Protein AF-A0A954VB69-F1 (afdb_monomer)

Secondary structure (DSSP, 8-state):
-HHHHHHHHHHHHHHHHHHHHHHHHHHHHHHHHHHHHTSPPPPPTT----HHHHHHHHHHHHHHHHHHHHHHHHHHHHHHHHHHHHHHHHTTTT-SSHHHHHHHHHHHHHHHHHHHHHHHHHHHHHHHHHHHHHHHHHHHHH-

Structure (mmCIF, N/CA/C/O backbone):
data_AF-A0A954VB69-F1
#
_entry.id   AF-A0A954VB69-F1
#
loop_
_atom_site.group_PDB
_atom_site.id
_atom_site.type_symbol
_atom_site.label_atom_id
_atom_site.label_alt_id
_atom_site.label_comp_id
_atom_site.label_asym_id
_atom_site.label_entity_id
_atom_site.label_seq_id
_atom_site.pdbx_PDB_ins_code
_atom_site.Cartn_x
_atom_site.Cartn_y
_atom_site.Cartn_z
_atom_site.occupancy
_atom_site.B_iso_or_equiv
_atom_site.auth_seq_id
_atom_site.auth_comp_id
_atom_site.auth_asym_id
_atom_site.auth_atom_id
_atom_site.pdbx_PDB_model_num
ATOM 1 N N . MET A 1 1 ? -11.428 6.301 40.018 1.00 46.19 1 MET A N 1
ATOM 2 C CA . MET A 1 1 ? -9.983 6.164 39.720 1.00 46.19 1 MET A CA 1
ATOM 3 C C . MET A 1 1 ? -9.698 5.218 38.550 1.00 46.19 1 MET A C 1
ATOM 5 O O . MET A 1 1 ? -8.780 5.495 37.800 1.00 46.19 1 MET A O 1
ATOM 9 N N . THR A 1 2 ? -10.471 4.148 38.333 1.00 52.94 2 THR A N 1
ATOM 10 C CA . THR A 1 2 ? -10.284 3.193 37.216 1.00 52.94 2 THR A CA 1
ATOM 11 C C . THR A 1 2 ? -10.744 3.705 35.842 1.00 52.94 2 THR A C 1
ATOM 13 O O . THR A 1 2 ? -10.168 3.331 34.822 1.00 52.94 2 THR A O 1
ATOM 16 N N . THR A 1 3 ? -11.740 4.592 35.799 1.00 54.34 3 THR A N 1
ATOM 17 C CA . THR A 1 3 ? -12.270 5.207 34.569 1.00 54.34 3 THR A CA 1
ATOM 18 C C . THR A 1 3 ? -11.286 6.169 33.892 1.00 54.34 3 THR A C 1
ATOM 20 O O . THR A 1 3 ? -11.148 6.120 32.673 1.00 54.34 3 THR A O 1
ATOM 23 N N . ASP A 1 4 ? -10.528 6.963 34.659 1.00 58.44 4 ASP A N 1
ATOM 24 C CA . ASP A 1 4 ? -9.509 7.886 34.119 1.00 58.44 4 ASP A CA 1
ATOM 25 C C . ASP A 1 4 ? -8.378 7.153 33.389 1.00 58.44 4 ASP A C 1
ATOM 27 O O . ASP A 1 4 ? -7.933 7.558 32.315 1.00 58.44 4 ASP A O 1
ATOM 31 N N . THR A 1 5 ? -7.911 6.038 33.953 1.00 61.47 5 THR A N 1
ATOM 32 C CA . THR A 1 5 ? -6.837 5.241 33.352 1.00 61.47 5 THR A CA 1
ATOM 33 C C . THR A 1 5 ? -7.306 4.531 32.082 1.00 61.47 5 THR A C 1
ATOM 35 O O . THR A 1 5 ? -6.536 4.391 31.138 1.00 61.47 5 THR A O 1
ATOM 38 N N . ALA A 1 6 ? -8.566 4.085 32.034 1.00 60.34 6 ALA A N 1
ATOM 39 C CA . ALA A 1 6 ? -9.143 3.479 30.835 1.00 60.34 6 ALA A CA 1
ATOM 40 C C . ALA A 1 6 ? -9.311 4.500 29.698 1.00 60.34 6 ALA A C 1
ATOM 42 O O . ALA A 1 6 ? -8.964 4.190 28.561 1.00 60.34 6 ALA A O 1
ATOM 43 N N . SER A 1 7 ? -9.757 5.721 30.016 1.00 66.94 7 SER A N 1
ATOM 44 C CA . SER A 1 7 ? -9.872 6.816 29.045 1.00 66.94 7 SER A CA 1
ATOM 45 C C . SER A 1 7 ? -8.516 7.179 28.434 1.00 66.94 7 SER A C 1
ATOM 47 O O . SER A 1 7 ? -8.400 7.263 27.215 1.00 66.94 7 SER A O 1
ATOM 49 N N . LYS A 1 8 ? -7.466 7.298 29.261 1.00 73.00 8 LYS A N 1
ATOM 50 C CA . LYS A 1 8 ? -6.109 7.606 28.781 1.00 73.00 8 LYS A CA 1
ATOM 51 C C . LYS A 1 8 ? -5.555 6.571 27.808 1.00 73.00 8 LYS A C 1
ATOM 53 O O . LYS A 1 8 ? -4.993 6.946 26.791 1.00 73.00 8 LYS A O 1
ATOM 58 N N . VAL A 1 9 ? -5.728 5.280 28.090 1.00 69.00 9 VAL A N 1
ATOM 59 C CA . VAL A 1 9 ? -5.215 4.208 27.215 1.00 69.00 9 VAL A CA 1
ATOM 60 C C . VAL A 1 9 ? -5.915 4.215 25.854 1.00 69.00 9 VAL A C 1
ATOM 62 O O . VAL A 1 9 ? -5.272 4.018 24.826 1.00 69.00 9 VAL A O 1
ATOM 65 N N . VAL A 1 10 ? -7.227 4.466 25.838 1.00 67.62 10 VAL A N 1
ATOM 66 C CA . VAL A 1 10 ? -8.005 4.597 24.598 1.00 67.62 10 VAL A CA 1
ATOM 67 C C . VAL A 1 10 ? -7.518 5.792 23.783 1.00 67.62 10 VAL A C 1
ATOM 69 O O . VAL A 1 10 ? -7.280 5.679 22.581 1.00 67.62 10 VAL A O 1
ATOM 72 N N . GLU A 1 11 ? -7.328 6.925 24.447 1.00 73.94 11 GLU A N 1
ATOM 73 C CA . GLU A 1 11 ? -6.886 8.168 23.826 1.00 73.94 11 GLU A CA 1
ATOM 74 C C . GLU A 1 11 ? -5.455 8.066 23.278 1.00 73.94 11 GLU A C 1
ATOM 76 O O . GLU A 1 11 ? -5.204 8.444 22.134 1.00 73.94 11 GLU A O 1
ATOM 81 N N . GLU A 1 12 ? -4.533 7.458 24.028 1.00 75.00 12 GLU A N 1
ATOM 82 C CA . GLU A 1 12 ? -3.172 7.155 23.571 1.00 75.00 12 GLU A CA 1
ATOM 83 C C . GLU A 1 12 ? -3.171 6.222 22.351 1.00 75.00 12 GLU A C 1
ATOM 85 O O . GLU A 1 12 ? -2.426 6.449 21.394 1.00 75.00 12 GLU A O 1
ATOM 90 N N . ALA A 1 13 ? -4.027 5.197 22.338 1.00 69.56 13 ALA A N 1
ATOM 91 C CA . ALA A 1 13 ? -4.145 4.290 21.201 1.00 69.56 13 ALA A CA 1
ATOM 92 C C . ALA A 1 13 ? -4.651 5.014 19.941 1.00 69.56 13 ALA A C 1
ATOM 94 O O . ALA A 1 13 ? -4.067 4.852 18.868 1.00 69.56 13 ALA A O 1
ATOM 95 N N . PHE A 1 14 ? -5.671 5.870 20.069 1.00 75.06 14 PHE A N 1
ATOM 96 C CA . PHE A 1 14 ? -6.152 6.708 18.965 1.00 75.06 14 PHE A CA 1
ATOM 97 C C . PHE A 1 14 ? -5.083 7.677 18.460 1.00 75.06 14 PHE A C 1
ATOM 99 O O . PHE A 1 14 ? -4.893 7.811 17.251 1.00 75.06 14 PHE A O 1
ATOM 106 N N . GLN A 1 15 ? -4.347 8.325 19.364 1.00 80.38 15 GLN A N 1
ATOM 107 C CA . GLN A 1 15 ? -3.251 9.216 18.985 1.00 80.38 15 GLN A CA 1
ATOM 108 C C . GLN A 1 15 ? -2.152 8.474 18.218 1.00 80.38 15 GLN A C 1
ATOM 110 O O . GLN A 1 15 ? -1.625 9.002 17.240 1.00 80.38 15 GLN A O 1
ATOM 115 N N . ASN A 1 16 ? -1.817 7.251 18.629 1.00 76.38 16 ASN A N 1
ATOM 116 C CA . ASN A 1 16 ? -0.824 6.432 17.937 1.00 76.38 16 ASN A CA 1
ATOM 117 C C . ASN A 1 16 ? -1.307 5.989 16.552 1.00 76.38 16 ASN A C 1
ATOM 119 O O . ASN A 1 16 ? -0.528 6.044 15.602 1.00 76.38 16 ASN A O 1
ATOM 123 N N . ILE A 1 17 ? -2.585 5.625 16.412 1.00 75.38 17 ILE A N 1
ATOM 124 C CA . ILE A 1 17 ? -3.194 5.310 15.111 1.00 75.38 17 ILE A CA 1
ATOM 125 C C . ILE A 1 17 ? -3.161 6.533 14.192 1.00 75.38 17 ILE A C 1
ATOM 127 O O . ILE A 1 17 ? -2.734 6.413 13.047 1.00 75.38 17 ILE A O 1
ATOM 131 N N . ASN A 1 18 ? -3.533 7.716 14.690 1.00 78.00 18 ASN A N 1
ATOM 132 C CA . ASN A 1 18 ? -3.477 8.951 13.904 1.00 78.00 18 ASN A CA 1
ATOM 133 C C . ASN A 1 18 ? -2.053 9.265 13.441 1.00 78.00 18 ASN A C 1
ATOM 135 O O . ASN A 1 18 ? -1.834 9.522 12.261 1.00 78.00 18 ASN A O 1
ATOM 139 N N . LYS A 1 19 ? -1.065 9.174 14.338 1.00 82.81 19 LYS A N 1
ATOM 140 C CA . LYS A 1 19 ? 0.346 9.380 13.978 1.00 82.81 19 LYS A CA 1
ATOM 141 C C . LYS A 1 19 ? 0.827 8.374 12.933 1.00 82.81 19 LYS A C 1
ATOM 143 O O . LYS A 1 19 ? 1.532 8.761 12.004 1.00 82.81 19 LYS A O 1
ATOM 148 N N . ALA A 1 20 ? 0.455 7.101 13.070 1.00 76.88 20 ALA A N 1
ATOM 149 C CA . ALA A 1 20 ? 0.804 6.062 12.105 1.00 76.88 20 ALA A CA 1
ATOM 150 C C . ALA A 1 20 ? 0.162 6.328 10.734 1.00 76.88 20 ALA A C 1
ATOM 152 O O . ALA A 1 20 ? 0.844 6.238 9.714 1.00 76.88 20 ALA A O 1
ATOM 153 N N . ALA A 1 21 ? -1.109 6.735 10.709 1.00 75.94 21 ALA A N 1
ATOM 154 C CA . ALA A 1 21 ? -1.815 7.101 9.486 1.00 75.94 21 ALA A CA 1
ATOM 155 C C . ALA A 1 21 ? -1.188 8.330 8.803 1.00 75.94 21 ALA A C 1
ATOM 157 O O .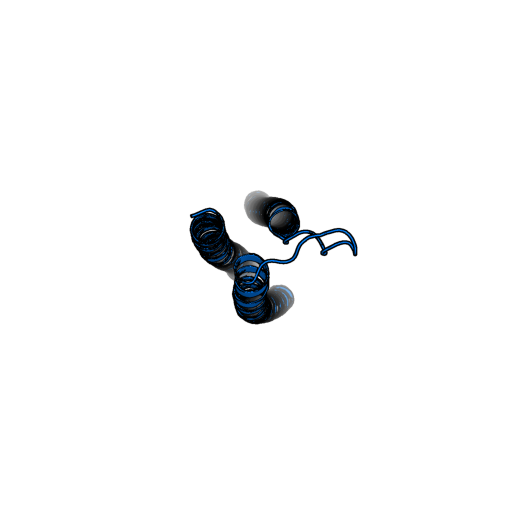 ALA A 1 21 ? -0.942 8.307 7.599 1.00 75.94 21 ALA A O 1
ATOM 158 N N . GLU A 1 22 ? -0.862 9.379 9.563 1.00 80.88 22 GLU A N 1
ATOM 159 C CA . GLU A 1 22 ? -0.182 10.571 9.041 1.00 80.88 22 GLU A CA 1
ATOM 160 C C . GLU A 1 22 ? 1.208 10.249 8.480 1.00 80.88 22 GLU A C 1
ATOM 162 O O . GLU A 1 22 ? 1.590 10.762 7.425 1.00 80.88 22 GLU A O 1
ATOM 167 N N . ALA A 1 23 ? 1.974 9.403 9.174 1.00 83.25 23 ALA A N 1
ATOM 168 C CA . ALA A 1 23 ? 3.287 8.963 8.716 1.00 83.25 23 ALA A CA 1
ATOM 169 C C . ALA A 1 23 ? 3.181 8.132 7.428 1.00 83.25 23 ALA A C 1
ATOM 171 O O . ALA A 1 23 ? 3.918 8.392 6.474 1.00 83.25 23 ALA A O 1
ATOM 172 N N . GLY A 1 24 ? 2.229 7.196 7.372 1.00 77.56 24 GLY A N 1
ATOM 173 C CA . GLY A 1 24 ? 1.937 6.402 6.179 1.00 77.56 24 GLY A CA 1
ATOM 174 C C . GLY A 1 24 ? 1.542 7.276 4.988 1.00 77.56 24 GLY A C 1
ATOM 175 O O . GLY A 1 24 ? 2.089 7.112 3.899 1.00 77.56 24 GLY A O 1
ATOM 176 N N . LEU A 1 25 ? 0.680 8.277 5.202 1.00 78.88 25 LEU A N 1
ATOM 177 C CA . LEU A 1 25 ? 0.269 9.214 4.154 1.00 78.88 25 LEU A CA 1
ATOM 178 C C . LEU A 1 25 ? 1.450 10.033 3.618 1.00 78.88 25 LEU A C 1
ATOM 180 O O . LEU A 1 25 ? 1.618 10.149 2.405 1.00 78.88 25 LEU A O 1
ATOM 184 N N . LYS A 1 26 ? 2.293 10.579 4.504 1.00 84.12 26 LYS A N 1
ATOM 185 C CA . LYS A 1 26 ? 3.501 11.319 4.096 1.00 84.12 26 LYS A CA 1
ATOM 186 C C . LYS A 1 26 ? 4.453 10.443 3.289 1.00 84.12 26 LYS A C 1
ATOM 188 O O . LYS A 1 26 ? 4.991 10.894 2.280 1.00 84.12 26 LYS A O 1
ATOM 193 N N . MET A 1 27 ? 4.638 9.192 3.708 1.00 82.44 27 MET A N 1
ATOM 194 C CA . MET A 1 27 ? 5.452 8.231 2.969 1.00 82.44 27 MET A CA 1
ATOM 195 C C . MET A 1 27 ? 4.871 7.975 1.574 1.00 82.44 27 MET A C 1
ATOM 197 O O . MET A 1 27 ? 5.604 8.055 0.593 1.00 82.44 27 MET A O 1
ATOM 201 N N . GLN A 1 28 ? 3.563 7.725 1.465 1.00 78.06 28 GLN A N 1
ATOM 202 C CA . GLN A 1 28 ? 2.889 7.534 0.177 1.00 78.06 28 GLN A CA 1
ATOM 203 C C . GLN A 1 28 ? 3.035 8.747 -0.746 1.00 78.06 28 GLN A C 1
ATOM 205 O O . GLN A 1 28 ? 3.317 8.583 -1.932 1.00 78.06 28 GLN A O 1
ATOM 210 N N . GLN A 1 29 ? 2.903 9.961 -0.207 1.00 82.19 29 GLN A N 1
ATOM 211 C CA . GLN A 1 29 ? 3.098 11.197 -0.966 1.00 82.19 29 GLN A CA 1
ATOM 212 C C . GLN A 1 29 ? 4.528 11.327 -1.503 1.00 82.19 29 GLN A C 1
ATOM 214 O O . GLN A 1 29 ? 4.704 11.648 -2.679 1.00 82.19 29 GLN A O 1
ATOM 219 N N . GLU A 1 30 ? 5.547 11.055 -0.683 1.00 85.75 30 GLU A N 1
ATOM 220 C CA . GLU A 1 30 ? 6.940 11.135 -1.138 1.00 85.75 30 GLU A CA 1
ATOM 221 C C . GLU A 1 30 ? 7.270 10.026 -2.141 1.00 85.75 30 GLU A C 1
ATOM 223 O O . GLU A 1 30 ? 7.888 10.305 -3.167 1.00 85.75 30 GLU A O 1
ATOM 228 N N . MET A 1 31 ? 6.803 8.793 -1.913 1.00 81.25 31 MET A N 1
ATOM 229 C CA . MET A 1 31 ? 6.969 7.699 -2.876 1.00 81.25 31 MET A CA 1
ATOM 230 C C . MET A 1 31 ? 6.333 8.043 -4.223 1.00 81.25 31 MET A C 1
ATOM 232 O O . MET A 1 31 ? 6.968 7.852 -5.256 1.00 81.25 31 MET A O 1
ATOM 236 N N . LEU A 1 32 ? 5.120 8.606 -4.231 1.00 78.69 32 LEU A N 1
ATOM 237 C CA . LEU A 1 32 ? 4.464 9.052 -5.460 1.00 78.69 32 LEU A CA 1
ATOM 238 C C . LEU A 1 32 ? 5.262 10.164 -6.149 1.00 78.69 32 LEU A C 1
ATOM 240 O O . LEU A 1 32 ? 5.451 10.129 -7.364 1.00 78.69 32 LEU A O 1
ATOM 244 N N . ARG A 1 33 ? 5.775 11.134 -5.386 1.00 82.56 33 ARG A N 1
ATOM 245 C CA . ARG A 1 33 ? 6.602 12.218 -5.928 1.00 82.56 33 ARG A CA 1
ATOM 246 C C . ARG A 1 33 ? 7.845 11.669 -6.626 1.00 82.56 33 ARG A C 1
ATOM 248 O O . ARG A 1 33 ? 8.116 12.036 -7.769 1.00 82.56 33 ARG A O 1
ATOM 255 N N . GLN A 1 34 ? 8.557 10.751 -5.978 1.00 82.00 34 GLN A N 1
ATOM 256 C CA . GLN A 1 34 ? 9.725 10.088 -6.560 1.00 82.00 34 GLN A CA 1
ATOM 257 C C . GLN A 1 34 ? 9.349 9.194 -7.746 1.00 82.00 34 GLN A C 1
ATOM 259 O O . GLN A 1 34 ? 10.047 9.153 -8.752 1.00 82.00 34 GLN A O 1
ATOM 264 N N . TRP A 1 35 ? 8.208 8.512 -7.684 1.00 76.31 35 TRP A N 1
ATOM 265 C CA . TRP A 1 35 ? 7.707 7.734 -8.811 1.00 76.31 35 TRP A CA 1
ATOM 266 C C . TRP A 1 35 ? 7.502 8.599 -10.054 1.00 76.31 35 TRP A C 1
ATOM 268 O O . TRP A 1 35 ? 7.937 8.245 -11.149 1.00 76.31 35 TRP A O 1
ATOM 278 N N . THR A 1 36 ? 6.864 9.760 -9.885 1.00 74.19 36 THR A N 1
ATOM 279 C CA . THR A 1 36 ? 6.605 10.677 -11.000 1.00 74.19 36 THR A CA 1
ATOM 280 C C . THR A 1 36 ? 7.883 11.264 -11.596 1.00 74.19 36 THR A C 1
ATOM 282 O O . THR A 1 36 ? 7.918 11.497 -12.802 1.00 74.19 36 THR A O 1
ATOM 285 N N . SER A 1 37 ? 8.948 11.450 -10.806 1.00 78.56 37 SER A N 1
ATOM 286 C CA . SER A 1 37 ? 10.240 11.925 -11.322 1.00 78.56 37 SER A CA 1
ATOM 287 C C . SER A 1 37 ? 11.012 10.851 -12.096 1.00 78.56 37 SER A C 1
ATOM 289 O O . SER A 1 37 ? 11.804 11.192 -12.971 1.00 78.56 37 SER A O 1
ATOM 291 N N . MET A 1 38 ? 10.762 9.566 -11.819 1.00 76.25 38 MET A N 1
ATOM 292 C CA . MET A 1 38 ? 11.366 8.433 -12.534 1.00 76.25 38 MET A CA 1
ATOM 293 C C . MET A 1 38 ? 10.697 8.135 -13.883 1.00 76.25 38 MET A C 1
ATOM 295 O O . MET A 1 38 ? 11.204 7.317 -14.656 1.00 76.25 38 MET A O 1
ATOM 299 N N . TRP A 1 39 ? 9.566 8.777 -14.193 1.00 73.94 39 TRP A N 1
ATOM 300 C CA . TRP A 1 39 ? 8.902 8.577 -15.475 1.00 73.94 39 TRP A CA 1
ATOM 301 C C . TRP A 1 39 ? 9.765 9.132 -16.619 1.00 73.94 39 TRP A C 1
ATOM 303 O O . TRP A 1 39 ? 10.116 10.314 -16.586 1.00 73.94 39 TRP A O 1
ATOM 313 N N . PRO A 1 40 ? 10.109 8.333 -17.648 1.00 67.06 40 PRO A N 1
ATOM 314 C CA . PRO A 1 40 ? 10.794 8.866 -18.814 1.00 67.06 40 PRO A CA 1
ATOM 315 C C . PRO A 1 40 ? 9.927 9.955 -19.436 1.00 67.06 40 PRO A C 1
ATOM 317 O O . PRO A 1 40 ? 8.737 9.744 -19.683 1.00 67.06 40 PRO A O 1
ATOM 320 N N . ALA A 1 41 ? 10.525 11.125 -19.661 1.00 63.22 41 ALA A N 1
ATOM 321 C CA . ALA A 1 41 ? 9.846 12.242 -20.297 1.00 63.22 41 ALA A CA 1
ATOM 322 C C . ALA A 1 41 ? 9.154 11.777 -21.589 1.00 63.22 41 ALA A C 1
ATOM 324 O O . ALA A 1 41 ? 9.703 10.971 -22.344 1.00 63.22 41 ALA A O 1
ATOM 325 N N . ILE A 1 42 ? 7.941 12.281 -21.831 1.00 57.97 42 ILE A N 1
ATOM 326 C CA . ILE A 1 42 ? 7.201 11.993 -23.062 1.00 57.97 42 ILE A CA 1
ATOM 327 C C . ILE A 1 42 ? 8.070 12.479 -24.231 1.00 57.97 42 ILE A C 1
ATOM 329 O O . ILE A 1 42 ? 8.399 13.670 -24.257 1.00 57.97 42 ILE A O 1
ATOM 333 N N . PRO A 1 43 ? 8.459 11.603 -25.177 1.00 56.31 43 PRO A N 1
ATOM 334 C CA . PRO A 1 43 ? 9.272 12.015 -26.310 1.00 56.31 43 PRO A CA 1
ATOM 335 C C . PRO A 1 43 ? 8.551 13.133 -27.061 1.00 56.31 43 PRO A C 1
ATOM 337 O O . PRO A 1 43 ? 7.416 12.960 -27.510 1.00 56.31 43 PRO A O 1
ATOM 340 N N . THR A 1 44 ? 9.188 14.295 -27.186 1.00 55.66 44 THR A N 1
ATOM 341 C CA . THR A 1 44 ? 8.689 15.348 -28.072 1.00 55.66 44 THR A CA 1
ATOM 342 C C . THR A 1 44 ? 9.026 14.982 -29.519 1.00 55.66 44 THR A C 1
ATOM 344 O O . THR A 1 44 ? 9.979 14.230 -29.747 1.00 55.66 44 THR A O 1
ATOM 347 N N . PRO A 1 45 ? 8.320 15.534 -30.522 1.00 53.75 45 PRO A N 1
ATOM 348 C CA . PRO A 1 45 ? 8.596 15.262 -31.937 1.00 53.75 45 PRO A CA 1
ATOM 349 C C . PRO A 1 45 ? 10.044 15.542 -32.380 1.00 53.75 45 PRO A C 1
ATOM 351 O O . PRO A 1 45 ? 10.461 15.070 -33.431 1.00 53.75 45 PRO A O 1
ATOM 354 N N . GLN A 1 46 ? 10.814 16.304 -31.593 1.00 55.09 46 GLN A N 1
ATOM 355 C CA . GLN A 1 46 ? 12.225 16.618 -31.844 1.00 55.09 46 GLN A CA 1
ATOM 356 C C . GLN A 1 46 ? 13.210 15.627 -31.197 1.00 55.09 46 GLN A C 1
ATOM 358 O O . GLN A 1 46 ? 14.421 15.776 -31.354 1.00 55.09 46 GLN A O 1
ATOM 363 N N . THR A 1 47 ? 12.728 14.633 -30.447 1.00 63.88 47 THR A N 1
ATOM 364 C CA . THR A 1 47 ? 13.589 13.688 -29.725 1.00 63.88 47 THR A CA 1
ATOM 365 C C . THR A 1 47 ? 14.099 12.622 -30.691 1.00 63.88 47 THR A C 1
ATOM 367 O O . THR A 1 47 ? 13.310 11.870 -31.260 1.00 63.88 47 THR A O 1
ATOM 370 N N . VAL A 1 48 ? 15.419 12.519 -30.867 1.00 60.31 48 VAL A N 1
ATOM 371 C CA . VAL A 1 48 ? 16.030 11.398 -31.597 1.00 60.31 48 VAL A CA 1
ATOM 372 C C . VAL A 1 48 ? 15.870 10.140 -30.742 1.00 60.31 48 VAL A C 1
ATOM 374 O O . VAL A 1 48 ? 16.641 9.897 -29.816 1.00 60.31 48 VAL A O 1
ATOM 377 N N . VAL A 1 49 ? 14.826 9.358 -31.020 1.00 64.50 49 VAL A N 1
ATOM 378 C CA . VAL A 1 49 ? 14.575 8.082 -30.342 1.00 64.50 49 VAL A CA 1
ATOM 379 C C . VAL A 1 49 ? 15.511 7.035 -30.933 1.00 64.50 49 VAL A C 1
ATOM 381 O O . VAL A 1 49 ? 15.310 6.559 -32.048 1.00 64.50 49 VAL A O 1
ATOM 384 N N . THR A 1 50 ? 16.555 6.689 -30.187 1.00 71.38 50 THR A N 1
ATOM 385 C CA . THR A 1 50 ? 17.429 5.562 -30.519 1.00 71.38 50 THR A CA 1
ATOM 386 C C . THR A 1 50 ? 16.777 4.239 -30.107 1.00 71.38 50 THR A C 1
ATOM 388 O O . THR A 1 50 ? 15.898 4.205 -29.241 1.00 71.38 50 THR A O 1
ATOM 391 N N . ASP A 1 51 ? 17.233 3.127 -30.687 1.00 76.00 51 ASP A N 1
ATOM 392 C CA . ASP A 1 51 ? 16.752 1.781 -30.335 1.00 76.00 51 ASP A CA 1
ATOM 393 C C . ASP A 1 51 ? 16.891 1.493 -28.834 1.00 76.00 51 ASP A C 1
ATOM 395 O O . ASP A 1 51 ? 15.953 0.993 -28.216 1.00 76.00 51 ASP A O 1
ATOM 399 N N . LYS A 1 52 ? 17.996 1.940 -28.218 1.00 72.75 52 LYS A N 1
ATOM 400 C CA . LYS A 1 52 ? 18.237 1.833 -26.770 1.00 72.75 52 LYS A CA 1
ATOM 401 C C . LYS A 1 52 ? 17.191 2.580 -25.930 1.00 72.75 52 LYS A C 1
ATOM 403 O O . LYS A 1 52 ? 16.735 2.052 -24.920 1.00 72.75 52 LYS A O 1
ATOM 408 N N . VAL A 1 53 ? 16.778 3.785 -26.342 1.00 74.56 53 VAL A N 1
ATOM 409 C CA . VAL A 1 53 ? 15.752 4.579 -25.630 1.00 74.56 53 VAL A CA 1
ATOM 410 C C . VAL A 1 53 ? 14.378 3.918 -25.735 1.00 74.56 53 VAL A C 1
ATOM 412 O O . VAL A 1 53 ? 13.631 3.867 -24.756 1.00 74.56 53 VAL A O 1
ATOM 415 N N . ARG A 1 54 ? 14.050 3.364 -26.904 1.00 76.69 54 ARG A N 1
ATOM 416 C CA . ARG A 1 54 ? 12.804 2.621 -27.124 1.00 76.69 54 ARG A CA 1
ATOM 417 C C . ARG A 1 54 ? 12.749 1.334 -26.296 1.00 76.69 54 ARG A C 1
ATOM 419 O O . ARG A 1 54 ? 11.714 1.048 -25.690 1.00 76.69 54 ARG A O 1
ATOM 426 N N . ASP A 1 55 ? 13.848 0.588 -26.233 1.00 81.94 55 ASP A N 1
ATOM 427 C CA . ASP A 1 55 ? 13.939 -0.627 -25.420 1.00 81.94 55 ASP A CA 1
ATOM 428 C C . ASP A 1 55 ? 13.870 -0.313 -23.923 1.00 81.94 55 ASP A C 1
ATOM 430 O O . ASP A 1 55 ? 13.132 -0.984 -23.198 1.00 81.94 55 ASP A O 1
ATOM 434 N N . PHE A 1 56 ? 14.545 0.751 -23.473 1.00 82.56 56 PHE A N 1
ATOM 435 C CA . PHE A 1 56 ? 14.413 1.279 -22.114 1.00 82.56 56 PHE A CA 1
ATOM 436 C C . PHE A 1 56 ? 12.951 1.596 -21.785 1.00 82.56 56 PHE A C 1
ATOM 438 O O . PHE A 1 56 ? 12.415 1.091 -20.799 1.00 82.56 56 PHE A O 1
ATOM 445 N N . GLN A 1 57 ? 12.278 2.383 -22.632 1.00 80.81 57 GLN A N 1
ATOM 446 C CA . GLN A 1 57 ? 10.892 2.795 -22.405 1.00 80.81 57 GLN A CA 1
ATOM 447 C C . GLN A 1 57 ? 9.957 1.584 -22.309 1.00 80.81 57 GLN A C 1
ATOM 449 O O . GLN A 1 57 ? 9.096 1.537 -21.429 1.00 80.81 57 GLN A O 1
ATOM 454 N N . LYS A 1 58 ? 10.138 0.584 -23.181 1.00 83.75 58 LYS A N 1
ATOM 455 C CA . LYS A 1 58 ? 9.339 -0.647 -23.177 1.00 83.75 58 LYS A CA 1
ATOM 456 C C . LYS A 1 58 ? 9.572 -1.475 -21.911 1.00 83.75 58 LYS A C 1
ATOM 458 O O . LYS A 1 58 ? 8.609 -1.910 -21.283 1.00 83.75 58 LYS A O 1
ATOM 463 N N . GLN A 1 59 ? 10.830 -1.682 -21.521 1.00 84.12 59 GLN A N 1
ATOM 464 C CA . GLN A 1 59 ? 11.170 -2.444 -20.316 1.00 84.12 59 GLN A CA 1
ATOM 465 C C . GLN A 1 59 ? 10.684 -1.742 -19.047 1.00 84.12 59 GLN A C 1
ATOM 467 O O . GLN A 1 59 ? 10.106 -2.386 -18.171 1.00 84.12 59 GLN A O 1
ATOM 472 N N . TRP A 1 60 ? 10.846 -0.422 -18.981 1.00 84.31 60 TRP A N 1
ATOM 473 C CA . TRP A 1 60 ? 10.359 0.383 -17.871 1.00 84.31 60 TRP A CA 1
ATOM 474 C C . TRP A 1 60 ? 8.832 0.369 -17.775 1.00 84.31 60 TRP A C 1
ATOM 476 O O . TRP A 1 60 ? 8.289 0.116 -16.704 1.00 84.31 60 TRP A O 1
ATOM 486 N N . SER A 1 61 ? 8.125 0.548 -18.896 1.00 82.38 61 SER A N 1
ATOM 487 C CA . SER A 1 61 ? 6.657 0.499 -18.936 1.00 82.38 61 SER A CA 1
ATOM 488 C C . SER A 1 61 ? 6.101 -0.857 -18.484 1.00 82.38 61 SER A C 1
ATOM 490 O O . SER A 1 61 ? 5.100 -0.900 -17.762 1.00 82.38 61 SER A O 1
ATOM 492 N N . ASN A 1 62 ? 6.766 -1.959 -18.845 1.00 85.44 62 ASN A N 1
ATOM 493 C CA . ASN A 1 62 ? 6.401 -3.294 -18.370 1.00 85.44 62 ASN A CA 1
ATOM 494 C C . ASN A 1 62 ? 6.623 -3.438 -16.858 1.00 85.44 62 ASN A C 1
ATOM 496 O O . ASN A 1 62 ? 5.714 -3.876 -16.156 1.00 85.44 62 ASN A O 1
ATOM 500 N N . ALA A 1 63 ? 7.786 -3.017 -16.348 1.00 82.44 63 ALA A N 1
ATOM 501 C CA . ALA A 1 63 ? 8.093 -3.071 -14.917 1.00 82.44 63 ALA A CA 1
ATOM 502 C C . ALA A 1 63 ? 7.081 -2.256 -14.094 1.00 82.44 63 ALA A C 1
ATOM 504 O O . ALA A 1 63 ? 6.472 -2.774 -13.160 1.00 82.44 63 ALA A O 1
ATOM 505 N N . VAL A 1 64 ? 6.824 -1.013 -14.507 1.00 79.94 64 VAL A N 1
ATOM 506 C CA . VAL A 1 64 ? 5.781 -0.141 -13.949 1.00 79.94 64 VAL A CA 1
ATOM 507 C C . VAL A 1 64 ? 4.423 -0.836 -13.939 1.00 79.94 64 VAL A C 1
ATOM 509 O O . VAL A 1 64 ? 3.724 -0.778 -12.929 1.00 79.94 64 VAL A O 1
ATOM 512 N N . SER A 1 65 ? 4.027 -1.474 -15.044 1.00 82.69 65 SER A N 1
ATOM 513 C CA . SER A 1 65 ? 2.722 -2.141 -15.150 1.00 82.69 65 SER A CA 1
ATOM 514 C C . SER A 1 65 ? 2.601 -3.311 -14.175 1.00 82.69 65 SER A C 1
ATOM 516 O O . SER A 1 65 ? 1.559 -3.485 -13.542 1.00 82.69 65 SER A O 1
ATOM 518 N N . ASP A 1 66 ? 3.663 -4.100 -14.018 1.00 83.25 66 ASP A N 1
ATOM 519 C CA . ASP A 1 66 ? 3.693 -5.221 -13.078 1.00 83.25 66 ASP A CA 1
ATOM 520 C C . ASP A 1 66 ? 3.661 -4.752 -11.625 1.00 83.25 66 ASP A C 1
ATOM 522 O O . ASP A 1 66 ? 2.897 -5.290 -10.822 1.00 83.25 66 ASP A O 1
ATOM 526 N N . ILE A 1 67 ? 4.428 -3.712 -11.294 1.00 77.62 67 ILE A N 1
ATOM 527 C CA . ILE A 1 67 ? 4.412 -3.107 -9.960 1.00 77.62 67 ILE A CA 1
ATOM 528 C C . ILE A 1 67 ? 3.056 -2.459 -9.670 1.00 77.62 67 ILE A C 1
ATOM 530 O O . ILE A 1 67 ? 2.511 -2.670 -8.596 1.00 77.62 67 ILE A O 1
ATOM 534 N N . SER A 1 68 ? 2.452 -1.750 -10.627 1.00 75.50 68 SER A N 1
ATOM 535 C CA . SER A 1 68 ? 1.130 -1.128 -10.444 1.00 75.50 68 SER A CA 1
ATOM 536 C C . SER A 1 68 ? 0.047 -2.168 -10.154 1.00 75.50 68 SER A C 1
ATOM 538 O O . SER A 1 68 ? -0.832 -1.937 -9.326 1.00 75.50 68 SER A O 1
ATOM 540 N N . ARG A 1 69 ? 0.119 -3.338 -10.806 1.00 83.12 69 ARG A N 1
ATOM 541 C CA . ARG A 1 69 ? -0.781 -4.463 -10.516 1.00 83.12 69 ARG A CA 1
ATOM 542 C C . ARG A 1 69 ? -0.591 -4.989 -9.094 1.00 83.12 69 ARG A C 1
ATOM 544 O O . ARG A 1 69 ? -1.579 -5.120 -8.380 1.00 83.12 69 ARG A O 1
ATOM 551 N N . LYS A 1 70 ? 0.655 -5.228 -8.671 1.00 79.75 70 LYS A N 1
ATOM 552 C CA . LYS A 1 70 ? 0.964 -5.671 -7.299 1.00 79.75 70 LYS A CA 1
ATOM 553 C C . LYS A 1 70 ? 0.508 -4.650 -6.256 1.00 79.75 70 LYS A C 1
ATOM 555 O O . LYS A 1 70 ? -0.168 -5.018 -5.301 1.00 79.75 70 LYS A O 1
ATOM 560 N N . HIS A 1 71 ? 0.782 -3.374 -6.505 1.00 73.31 71 HIS A N 1
ATOM 561 C CA . HIS A 1 71 ? 0.406 -2.280 -5.623 1.00 73.31 71 HIS A CA 1
ATOM 562 C C . HIS A 1 71 ? -1.112 -2.182 -5.444 1.00 73.31 71 HIS A C 1
ATOM 564 O O . HIS A 1 71 ? -1.597 -2.026 -4.326 1.00 73.31 71 HIS A O 1
ATOM 570 N N . ARG A 1 72 ? -1.883 -2.343 -6.529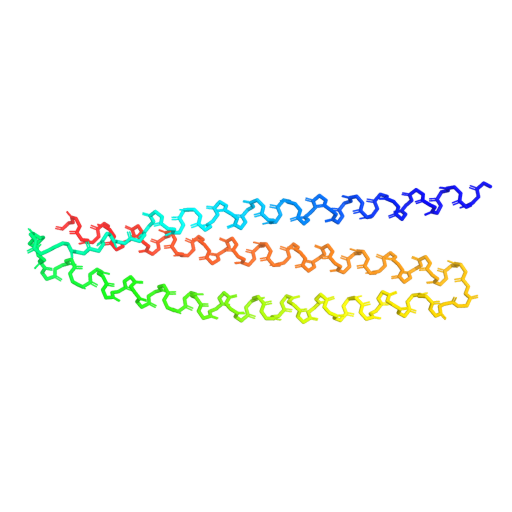 1.00 80.56 72 ARG A N 1
ATOM 571 C CA . ARG A 1 72 ? -3.348 -2.420 -6.456 1.00 80.56 72 ARG A CA 1
ATOM 572 C C . ARG A 1 72 ? -3.801 -3.585 -5.578 1.00 80.56 72 ARG A C 1
ATOM 574 O O . ARG A 1 72 ? -4.612 -3.377 -4.686 1.00 80.56 72 ARG A O 1
ATOM 581 N N . ASP A 1 73 ? -3.257 -4.782 -5.789 1.00 82.81 73 ASP A N 1
ATOM 582 C CA . ASP A 1 73 ? -3.630 -5.960 -4.996 1.00 82.81 73 ASP A CA 1
ATOM 583 C C . ASP A 1 73 ? -3.283 -5.771 -3.500 1.00 82.81 73 ASP A C 1
ATOM 585 O O . ASP A 1 73 ? -3.992 -6.253 -2.614 1.00 82.81 73 ASP A O 1
ATOM 589 N N . VAL A 1 74 ? -2.204 -5.040 -3.203 1.00 73.94 74 VAL A N 1
ATOM 590 C CA . VAL A 1 74 ? -1.799 -4.654 -1.843 1.00 73.94 74 VAL A CA 1
ATOM 591 C C . VAL A 1 74 ? -2.761 -3.627 -1.235 1.00 73.94 74 VAL A C 1
ATOM 593 O O . VAL A 1 74 ? -3.126 -3.771 -0.068 1.00 73.94 74 VAL A O 1
ATOM 596 N N . ILE A 1 75 ? -3.212 -2.628 -2.000 1.00 72.50 75 ILE A N 1
ATOM 597 C CA . ILE A 1 75 ? -4.233 -1.660 -1.563 1.00 72.50 75 ILE A CA 1
ATOM 598 C C . ILE A 1 75 ? -5.569 -2.360 -1.293 1.00 72.50 75 ILE A C 1
ATOM 600 O O . ILE A 1 75 ? -6.173 -2.118 -0.249 1.00 72.50 75 ILE A O 1
ATOM 604 N N . ASP A 1 76 ? -6.014 -3.251 -2.180 1.00 81.19 76 ASP A N 1
ATOM 605 C CA . ASP A 1 76 ? -7.286 -3.967 -2.021 1.00 81.19 76 ASP A CA 1
ATOM 606 C C . ASP A 1 76 ? -7.295 -4.796 -0.730 1.00 81.19 76 ASP A C 1
ATOM 608 O O . ASP A 1 76 ? -8.239 -4.724 0.061 1.00 81.19 76 ASP A O 1
ATOM 612 N N . ARG A 1 77 ? -6.201 -5.519 -0.452 1.00 78.56 77 ARG A N 1
ATOM 613 C CA . ARG A 1 77 ? -6.044 -6.269 0.805 1.00 78.56 77 ARG A CA 1
ATOM 614 C C . ARG A 1 77 ? -6.057 -5.363 2.032 1.00 78.56 77 ARG A C 1
ATOM 616 O O . ARG A 1 77 ? -6.652 -5.727 3.042 1.00 78.56 77 ARG A O 1
ATOM 623 N N . GLN A 1 78 ? -5.423 -4.193 1.957 1.00 70.62 78 GLN A N 1
ATOM 624 C CA . GLN A 1 78 ? -5.435 -3.229 3.059 1.00 70.62 78 GLN A CA 1
ATOM 625 C C . GLN A 1 78 ? -6.831 -2.683 3.330 1.00 70.62 78 GLN A C 1
ATOM 627 O O . GLN A 1 78 ? -7.239 -2.614 4.486 1.00 70.62 78 GLN A O 1
ATOM 632 N N . TYR A 1 79 ? -7.569 -2.313 2.282 1.00 69.94 79 TYR A N 1
ATOM 633 C CA . TYR A 1 79 ? -8.945 -1.849 2.425 1.00 69.94 79 TYR A CA 1
ATOM 634 C C . TYR A 1 79 ? -9.825 -2.931 3.040 1.00 69.94 79 TYR A C 1
ATOM 636 O O . TYR A 1 79 ? -10.591 -2.641 3.956 1.00 69.94 79 TYR A O 1
ATOM 644 N N . GLN A 1 80 ? -9.674 -4.181 2.601 1.00 80.44 80 GLN A N 1
ATOM 645 C CA . GLN A 1 80 ? -10.409 -5.297 3.183 1.00 80.44 80 GLN A CA 1
ATOM 646 C C . GLN A 1 80 ? -10.076 -5.486 4.672 1.00 80.44 80 GLN A C 1
ATOM 648 O O . GLN A 1 80 ? -10.986 -5.536 5.498 1.00 80.44 80 GLN A O 1
ATOM 653 N N . ALA A 1 81 ? -8.792 -5.505 5.039 1.00 73.25 81 ALA A N 1
ATOM 654 C CA . ALA A 1 81 ? -8.365 -5.628 6.434 1.00 73.25 81 ALA A CA 1
ATOM 655 C C . ALA A 1 81 ? -8.839 -4.448 7.306 1.00 73.25 81 ALA A C 1
ATOM 657 O O . ALA A 1 81 ? -9.203 -4.633 8.472 1.00 73.25 81 ALA A O 1
ATOM 658 N N . ALA A 1 82 ? -8.874 -3.236 6.746 1.00 67.81 82 ALA A N 1
ATOM 659 C CA . ALA A 1 82 ? -9.406 -2.055 7.415 1.00 67.81 82 ALA A CA 1
ATOM 660 C C . ALA A 1 82 ? -10.920 -2.166 7.648 1.00 67.81 82 ALA A C 1
ATOM 662 O O . ALA A 1 82 ? -11.378 -1.886 8.753 1.00 67.81 82 ALA A O 1
ATOM 663 N N . VAL A 1 83 ? -11.689 -2.617 6.651 1.00 72.00 83 VAL A N 1
ATOM 664 C CA . VAL A 1 83 ? -13.137 -2.856 6.781 1.00 72.00 83 VAL A CA 1
ATOM 665 C C . VAL A 1 83 ? -13.420 -3.931 7.829 1.00 72.00 83 VAL A C 1
ATOM 667 O O . VAL A 1 83 ? -14.218 -3.696 8.730 1.00 72.00 83 VAL A O 1
ATOM 670 N N . GLU A 1 84 ? -12.715 -5.064 7.790 1.00 77.31 84 GLU A N 1
ATOM 671 C CA . GLU A 1 84 ? -12.854 -6.129 8.795 1.00 77.31 84 GLU A CA 1
ATOM 672 C C . GLU A 1 84 ? -12.518 -5.632 10.210 1.00 77.31 84 GLU A C 1
ATOM 674 O O . GLU A 1 84 ? -13.170 -6.004 11.191 1.00 77.31 84 GLU A O 1
ATOM 679 N N . SER A 1 85 ? -11.518 -4.755 10.324 1.00 69.38 85 SER A N 1
ATOM 680 C CA . SER A 1 85 ? -11.161 -4.116 11.591 1.00 69.38 85 SER A CA 1
ATOM 681 C C . SER A 1 85 ? -12.246 -3.141 12.058 1.00 69.38 85 SER A C 1
ATOM 683 O O . SER A 1 85 ? -12.600 -3.156 13.234 1.00 69.38 85 SER A O 1
ATOM 685 N N . LEU A 1 86 ? -12.827 -2.336 11.164 1.00 65.12 86 LEU A N 1
ATOM 686 C CA . LEU A 1 86 ? -13.940 -1.434 11.482 1.00 65.12 86 LEU A CA 1
ATOM 687 C C . LEU A 1 86 ? -15.203 -2.201 11.897 1.00 65.12 86 LEU A C 1
ATOM 689 O O . LEU A 1 86 ? -15.836 -1.834 12.884 1.00 65.12 86 LEU A O 1
ATOM 693 N N . ASP A 1 87 ? -15.531 -3.306 11.233 1.00 71.56 87 ASP A N 1
ATOM 694 C CA . ASP A 1 87 ? -16.641 -4.177 11.634 1.00 71.56 87 ASP A CA 1
ATOM 695 C C . ASP A 1 87 ? -16.404 -4.785 13.024 1.00 71.56 87 ASP A C 1
ATOM 697 O O . ASP A 1 87 ? -17.302 -4.815 13.872 1.00 71.56 87 ASP A O 1
ATOM 701 N N . ALA A 1 88 ? -15.172 -5.222 13.306 1.00 68.88 88 ALA A N 1
ATOM 702 C CA . ALA A 1 88 ? -14.795 -5.680 14.639 1.00 68.88 88 ALA A CA 1
ATOM 703 C C . ALA A 1 88 ? -14.895 -4.554 15.685 1.00 68.88 88 ALA A C 1
ATOM 705 O O . ALA A 1 88 ? -15.310 -4.824 16.813 1.00 68.88 88 ALA A O 1
ATOM 706 N N . ALA A 1 89 ? -14.565 -3.311 15.309 1.00 64.19 89 ALA A N 1
ATOM 707 C CA . ALA A 1 89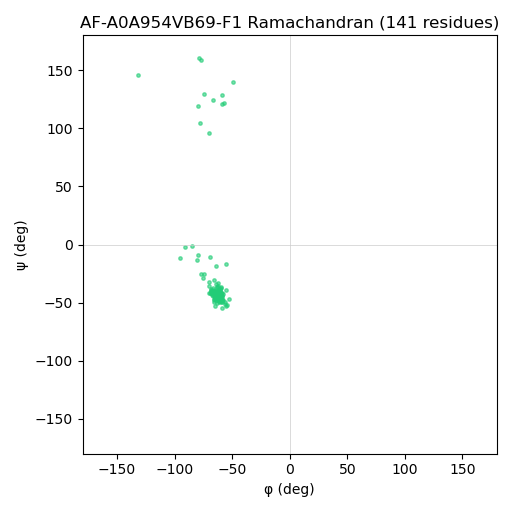 ? -14.696 -2.116 16.142 1.00 64.19 89 ALA A CA 1
ATOM 708 C C . ALA A 1 89 ? -16.156 -1.820 16.503 1.00 64.19 89 ALA A C 1
ATOM 710 O O . ALA A 1 89 ? -16.473 -1.583 17.667 1.00 64.19 89 ALA A O 1
ATOM 711 N N . LEU A 1 90 ? -17.059 -1.880 15.522 1.00 65.12 90 LEU A N 1
ATOM 712 C CA . LEU A 1 90 ? -18.491 -1.652 15.729 1.00 65.12 90 LEU A CA 1
ATOM 713 C C . LEU A 1 90 ? -19.096 -2.709 16.667 1.00 65.12 90 LEU A C 1
ATOM 715 O O . LEU A 1 90 ? -19.876 -2.371 17.555 1.00 65.12 90 LEU A O 1
ATOM 719 N N . ARG A 1 91 ? -18.629 -3.963 16.581 1.00 68.31 91 ARG A N 1
ATOM 720 C CA . ARG A 1 91 ? -18.972 -5.040 17.532 1.00 68.31 91 ARG A CA 1
ATOM 721 C C . ARG A 1 91 ? -18.377 -4.867 18.931 1.00 68.31 91 ARG A C 1
ATOM 723 O O . ARG A 1 91 ? -18.744 -5.600 19.850 1.00 68.31 91 ARG A O 1
ATOM 730 N N . VAL A 1 92 ? -17.447 -3.934 19.139 1.00 65.00 92 VAL A N 1
ATOM 731 C CA . VAL A 1 92 ? -17.021 -3.555 20.495 1.00 65.00 92 VAL A CA 1
ATOM 732 C C . VAL A 1 92 ? -18.144 -2.804 21.207 1.00 65.00 92 VAL A C 1
ATOM 734 O O . VAL A 1 92 ? -18.330 -3.009 22.401 1.00 65.00 92 VAL A O 1
ATOM 737 N N . GLY A 1 93 ? -18.968 -2.037 20.485 1.00 61.84 93 GLY A N 1
ATOM 738 C CA . GLY A 1 93 ? -20.157 -1.379 21.041 1.00 61.84 93 GLY A CA 1
ATOM 739 C C . GLY A 1 93 ? -21.232 -2.347 21.552 1.00 61.84 93 GLY A C 1
ATOM 740 O O . GLY A 1 93 ? -22.056 -1.965 22.374 1.00 61.84 93 GLY A O 1
ATOM 741 N N . GLU A 1 94 ? -21.189 -3.610 21.124 1.00 67.06 94 GLU A N 1
ATOM 742 C CA . GLU A 1 94 ? -22.091 -4.680 21.576 1.00 67.06 94 GLU A CA 1
ATOM 743 C C . GLU A 1 94 ? -21.626 -5.353 22.879 1.00 67.06 94 GLU A C 1
ATOM 745 O O . GLU A 1 94 ? -22.270 -6.284 23.362 1.00 67.06 94 GLU A O 1
ATOM 750 N N . SER A 1 95 ? -20.486 -4.943 23.443 1.00 67.44 95 SER A N 1
ATOM 751 C CA . SER A 1 95 ? -19.955 -5.591 24.642 1.00 67.44 95 SER A CA 1
ATOM 752 C C . SER A 1 95 ? -20.746 -5.221 25.897 1.00 67.44 95 SER A C 1
ATOM 754 O O . SER A 1 95 ? -20.983 -4.059 26.215 1.00 67.44 95 SER A O 1
ATOM 756 N N . THR A 1 96 ? -21.142 -6.252 26.637 1.00 68.44 96 THR A N 1
ATOM 757 C CA . THR A 1 96 ? -21.978 -6.141 27.840 1.00 68.44 96 THR A CA 1
ATOM 758 C C . THR A 1 96 ? -21.202 -5.751 29.096 1.00 68.44 96 THR A C 1
ATOM 760 O O . THR A 1 96 ? -21.820 -5.408 30.102 1.00 68.44 96 THR A O 1
ATOM 763 N N . THR A 1 97 ? -19.862 -5.807 29.069 1.00 75.06 97 THR A N 1
ATOM 764 C CA . THR A 1 97 ? -19.014 -5.484 30.228 1.00 75.06 97 THR A CA 1
ATOM 765 C C . THR A 1 97 ? -17.862 -4.531 29.875 1.00 75.06 97 THR A C 1
ATOM 767 O O . THR A 1 97 ? -17.299 -4.629 28.779 1.00 75.06 97 THR A O 1
ATOM 770 N N . PRO A 1 98 ? -17.460 -3.631 30.796 1.00 70.25 98 PRO A N 1
ATOM 771 C CA . PRO A 1 98 ? -16.337 -2.714 30.585 1.00 70.25 98 PRO A CA 1
ATOM 772 C C . PRO A 1 98 ? -14.995 -3.414 30.314 1.00 70.25 98 PRO A C 1
ATOM 774 O O . PRO A 1 98 ? -14.207 -2.935 29.495 1.00 70.25 98 PRO A O 1
ATOM 777 N N . GLU A 1 99 ? -14.717 -4.550 30.965 1.00 73.81 99 GLU A N 1
ATOM 778 C CA . GLU A 1 99 ? -13.505 -5.338 30.707 1.00 73.81 99 GLU A CA 1
ATOM 779 C C . GLU A 1 99 ? -13.493 -5.933 29.295 1.00 73.81 99 GLU A C 1
ATOM 781 O O . GLU A 1 99 ? -12.461 -5.919 28.617 1.00 73.81 99 GLU A O 1
ATOM 786 N N . GLU A 1 100 ? -14.638 -6.434 28.826 1.00 73.19 100 GLU A N 1
ATOM 787 C CA . GLU A 1 100 ? -14.766 -6.981 27.478 1.00 73.19 100 GLU A CA 1
ATOM 788 C C . GLU A 1 100 ? -14.612 -5.892 26.412 1.00 73.19 100 GLU A C 1
ATOM 790 O O . GLU A 1 100 ? -13.878 -6.098 25.439 1.00 73.19 100 GLU A O 1
ATOM 795 N N . TYR A 1 101 ? -15.220 -4.723 26.632 1.00 69.75 101 TYR A N 1
ATOM 796 C CA . TYR A 1 101 ? -15.035 -3.538 25.794 1.00 69.75 101 TYR A CA 1
ATOM 797 C C . TYR A 1 101 ? -13.551 -3.187 25.670 1.00 69.75 101 TYR A C 1
ATOM 799 O O . TYR A 1 101 ? -13.012 -3.094 24.566 1.00 69.75 101 TYR A O 1
ATOM 807 N N . ARG A 1 102 ? -12.860 -3.066 26.812 1.00 70.81 102 ARG A N 1
ATOM 808 C CA . ARG A 1 102 ? -11.436 -2.715 26.864 1.00 70.81 102 ARG A CA 1
ATOM 809 C C . ARG A 1 102 ? -10.580 -3.714 26.091 1.00 70.81 102 ARG A C 1
ATOM 811 O O . ARG A 1 102 ? -9.749 -3.303 25.286 1.00 70.81 102 ARG A O 1
ATOM 818 N N . ARG A 1 103 ? -10.791 -5.016 26.309 1.00 77.44 103 ARG A N 1
ATOM 819 C CA . ARG A 1 103 ? -10.029 -6.074 25.630 1.00 77.44 103 ARG A CA 1
ATOM 820 C C . ARG A 1 103 ? -10.219 -6.018 24.116 1.00 77.44 103 ARG A C 1
ATOM 822 O O . ARG A 1 103 ? -9.246 -6.118 23.371 1.00 77.44 103 ARG A O 1
ATOM 829 N N . ARG A 1 104 ? -11.466 -5.873 23.659 1.00 72.38 104 ARG A N 1
ATOM 830 C CA . ARG A 1 104 ? -11.778 -5.818 22.226 1.00 72.38 104 ARG A CA 1
ATOM 831 C C . ARG A 1 104 ? -11.236 -4.538 21.582 1.00 72.38 104 ARG A C 1
ATOM 833 O O . ARG A 1 104 ? -10.706 -4.606 20.479 1.00 72.38 104 ARG A O 1
ATOM 840 N N . PHE A 1 105 ? -11.301 -3.405 22.282 1.00 74.50 105 PHE A N 1
ATOM 841 C CA . PHE A 1 105 ? -10.735 -2.140 21.818 1.00 74.50 105 PHE A CA 1
ATOM 842 C C . PHE A 1 105 ? -9.203 -2.194 21.705 1.00 74.50 105 PHE A C 1
ATOM 844 O O . PHE A 1 105 ? -8.639 -1.803 20.687 1.00 74.50 105 PHE A O 1
ATOM 851 N N . GLU A 1 106 ? -8.510 -2.747 22.703 1.00 76.38 106 GLU A N 1
ATOM 852 C CA . GLU A 1 106 ? -7.054 -2.922 22.636 1.00 76.38 106 GLU A CA 1
ATOM 853 C C . GLU A 1 106 ? -6.652 -3.831 21.464 1.00 76.38 106 GLU A C 1
ATOM 855 O O . GLU A 1 106 ? -5.716 -3.530 20.719 1.00 76.38 106 GLU A O 1
ATOM 860 N N . GLN A 1 107 ? -7.391 -4.927 21.267 1.00 77.56 107 GLN A N 1
ATOM 861 C CA . GLN A 1 107 ? -7.167 -5.846 20.156 1.00 77.56 107 GLN A CA 1
ATOM 862 C C . GLN A 1 107 ? -7.395 -5.170 18.798 1.00 77.56 107 GLN A C 1
ATOM 864 O O . GLN A 1 107 ? -6.621 -5.406 17.871 1.00 77.56 107 GLN A O 1
ATOM 869 N N . LEU A 1 108 ? -8.423 -4.326 18.685 1.00 75.81 108 LEU A N 1
ATOM 870 C CA . LEU A 1 108 ? -8.677 -3.511 17.502 1.00 75.81 108 LEU A CA 1
ATOM 871 C C . LEU A 1 108 ? -7.488 -2.596 17.205 1.00 75.81 108 LEU A C 1
ATOM 873 O O . LEU A 1 108 ? -6.938 -2.650 16.109 1.00 75.81 108 LEU A O 1
ATOM 877 N N . CYS A 1 109 ? -7.062 -1.786 18.177 1.00 74.94 109 CYS A N 1
ATOM 878 C CA . CYS A 1 109 ? -5.969 -0.840 17.970 1.00 74.94 109 CYS A CA 1
ATOM 879 C C . CYS A 1 109 ? -4.674 -1.541 17.564 1.00 74.94 109 CYS A C 1
ATOM 881 O O . CYS A 1 109 ? -3.981 -1.080 16.657 1.00 74.94 109 CYS A O 1
ATOM 883 N N . ARG A 1 110 ? -4.371 -2.679 18.199 1.00 81.06 110 ARG A N 1
ATOM 884 C CA . ARG A 1 110 ? -3.198 -3.487 17.863 1.00 81.06 110 ARG A CA 1
ATOM 885 C C . ARG A 1 110 ? -3.254 -3.994 16.423 1.00 81.06 110 ARG A C 1
ATOM 887 O O . ARG A 1 110 ? -2.304 -3.773 15.682 1.00 81.06 110 ARG A O 1
ATOM 894 N N . LYS A 1 111 ? -4.380 -4.588 16.012 1.00 78.88 111 LYS A N 1
ATOM 895 C CA . LYS A 1 111 ? -4.574 -5.080 14.639 1.00 78.88 111 LYS A CA 1
ATOM 896 C C . LYS A 1 111 ? -4.472 -3.966 13.601 1.00 78.88 111 LYS A C 1
ATOM 898 O O . LYS A 1 111 ? -3.823 -4.150 12.576 1.00 78.88 111 LYS A O 1
ATOM 903 N N . THR A 1 112 ? -5.064 -2.803 13.873 1.00 74.88 112 THR A N 1
ATOM 904 C CA . THR A 1 112 ? -4.979 -1.642 12.978 1.00 74.88 112 THR A CA 1
ATOM 905 C C . THR A 1 112 ? -3.529 -1.198 12.785 1.00 74.88 112 THR A C 1
ATOM 907 O O . THR A 1 112 ? -3.095 -0.999 11.652 1.00 74.88 112 THR A O 1
ATOM 910 N N . LEU A 1 113 ? -2.758 -1.082 13.871 1.00 77.12 113 LEU A N 1
ATOM 911 C CA . LEU A 1 113 ? -1.346 -0.692 13.804 1.00 77.12 113 LEU A CA 1
ATOM 912 C C . LEU A 1 113 ? -0.481 -1.744 13.095 1.00 77.12 113 LEU A C 1
ATOM 914 O O . LEU A 1 113 ? 0.386 -1.382 12.301 1.00 77.12 113 LEU A O 1
ATOM 918 N N . GLU A 1 114 ? -0.724 -3.033 13.344 1.00 82.31 114 GLU A N 1
ATOM 919 C CA . GLU A 1 114 ? -0.045 -4.133 12.648 1.00 82.31 114 GLU A CA 1
ATOM 920 C C . GLU A 1 114 ? -0.319 -4.088 11.139 1.00 82.31 114 GLU A C 1
ATOM 922 O O . GLU A 1 114 ? 0.628 -4.094 10.353 1.00 82.31 114 GLU A O 1
ATOM 927 N N . CYS A 1 115 ? -1.582 -3.916 10.734 1.00 76.62 115 CYS A N 1
ATOM 928 C CA . CYS A 1 115 ? -1.967 -3.780 9.329 1.00 76.62 115 CYS A CA 1
ATOM 929 C C . CYS A 1 115 ? -1.306 -2.562 8.661 1.00 76.62 115 CYS A C 1
ATOM 931 O O . CYS A 1 115 ? -0.812 -2.661 7.536 1.00 76.62 115 CYS A O 1
ATOM 933 N N . MET A 1 116 ? -1.271 -1.411 9.343 1.00 73.50 116 MET A N 1
ATOM 934 C CA . MET A 1 116 ? -0.595 -0.207 8.842 1.00 73.50 116 MET A CA 1
ATOM 935 C C . MET A 1 116 ? 0.906 -0.440 8.648 1.00 73.50 116 MET A C 1
ATOM 937 O O . MET A 1 116 ? 1.476 -0.018 7.639 1.00 73.50 116 MET A O 1
ATOM 941 N N . ARG A 1 117 ? 1.551 -1.134 9.591 1.00 82.44 117 ARG A N 1
ATOM 942 C CA . ARG A 1 117 ? 2.977 -1.460 9.514 1.00 82.44 117 ARG A CA 1
ATOM 943 C C . ARG A 1 117 ? 3.282 -2.393 8.345 1.00 82.44 117 ARG A C 1
ATOM 945 O O . ARG A 1 117 ? 4.131 -2.061 7.526 1.00 82.44 117 ARG A O 1
ATOM 952 N N . GLU A 1 118 ? 2.580 -3.518 8.242 1.00 82.69 118 GLU A N 1
ATOM 953 C CA . GLU A 1 118 ? 2.795 -4.509 7.176 1.00 82.69 118 GLU A CA 1
ATOM 954 C C . GLU A 1 118 ? 2.557 -3.911 5.784 1.00 82.69 118 GLU A C 1
ATOM 956 O O . GLU A 1 118 ? 3.327 -4.145 4.848 1.00 82.69 118 GLU A O 1
ATOM 961 N N . SER A 1 119 ? 1.525 -3.072 5.665 1.00 75.12 119 SER A N 1
ATOM 962 C CA . SER A 1 119 ? 1.259 -2.270 4.473 1.00 75.12 119 SER A CA 1
ATOM 963 C C . SER A 1 119 ? 2.449 -1.386 4.098 1.00 75.12 119 SER A C 1
ATOM 965 O O . SER A 1 119 ? 2.909 -1.403 2.955 1.00 75.12 119 SER A O 1
ATOM 967 N N . THR A 1 120 ? 2.959 -0.632 5.069 1.00 77.19 120 THR A N 1
ATOM 968 C CA . THR A 1 120 ? 4.064 0.312 4.882 1.00 77.19 120 THR A CA 1
ATOM 969 C C . THR A 1 120 ? 5.339 -0.419 4.464 1.00 77.19 120 THR A C 1
ATOM 971 O O . THR A 1 120 ? 5.987 -0.023 3.497 1.00 77.19 120 THR A O 1
ATOM 974 N N . GLU A 1 121 ? 5.674 -1.519 5.142 1.00 84.56 121 GLU A N 1
ATOM 975 C CA . GLU A 1 121 ? 6.837 -2.357 4.824 1.00 84.56 121 GLU A CA 1
ATOM 976 C C . GLU A 1 121 ? 6.742 -2.939 3.405 1.00 84.56 121 GLU A C 1
ATOM 978 O O . GLU A 1 121 ? 7.726 -2.933 2.661 1.00 84.56 121 GLU A O 1
ATOM 983 N N . THR A 1 122 ? 5.549 -3.382 2.999 1.00 84.00 122 THR A N 1
ATOM 984 C CA . THR A 1 122 ? 5.311 -3.914 1.650 1.00 84.00 122 THR A CA 1
ATOM 985 C C . THR A 1 122 ? 5.486 -2.833 0.586 1.00 84.00 122 THR A C 1
ATOM 987 O O . THR A 1 122 ? 6.233 -3.038 -0.369 1.00 84.00 122 THR A O 1
ATOM 990 N N . GLN A 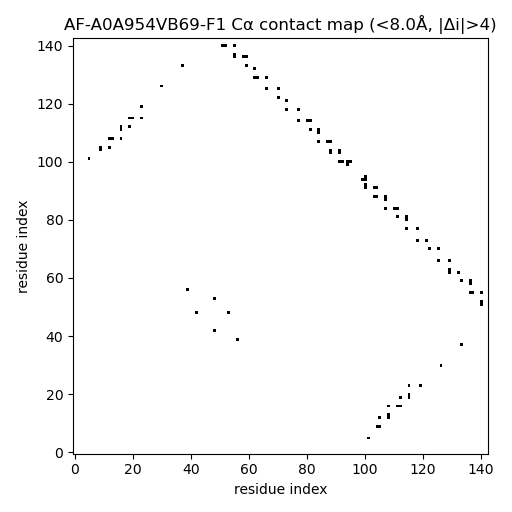1 123 ? 4.862 -1.666 0.768 1.00 77.19 123 GLN A N 1
ATOM 991 C CA . GLN A 1 123 ? 4.965 -0.554 -0.183 1.00 77.19 123 GLN A CA 1
ATOM 992 C C . GLN A 1 123 ? 6.408 -0.049 -0.319 1.00 77.19 123 GLN A C 1
ATOM 994 O O . GLN A 1 123 ? 6.861 0.234 -1.428 1.00 77.19 123 GLN A O 1
ATOM 999 N N . LEU A 1 124 ? 7.159 0.009 0.787 1.00 84.06 124 LEU A N 1
ATOM 1000 C CA . LEU A 1 124 ? 8.564 0.409 0.762 1.00 84.06 12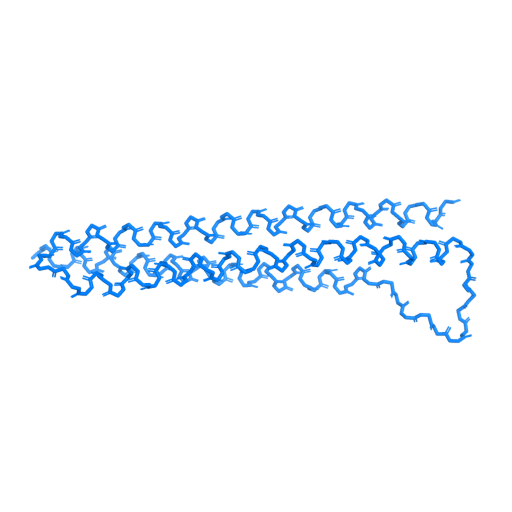4 LEU A CA 1
ATOM 1001 C C . LEU A 1 124 ? 9.426 -0.592 -0.015 1.00 84.06 124 LEU A C 1
ATOM 1003 O O . LEU A 1 124 ? 10.283 -0.183 -0.798 1.00 84.06 124 LEU A O 1
ATOM 1007 N N . LYS A 1 125 ? 9.193 -1.894 0.177 1.00 86.25 125 LYS A N 1
ATOM 1008 C CA . LYS A 1 125 ? 9.910 -2.943 -0.555 1.00 86.25 125 LYS A CA 1
ATOM 1009 C C . LYS A 1 125 ? 9.622 -2.880 -2.055 1.00 86.25 125 LYS A C 1
ATOM 1011 O O . LYS A 1 125 ? 10.553 -2.906 -2.853 1.00 86.25 125 LYS A O 1
ATOM 1016 N N . GLU A 1 126 ? 8.353 -2.732 -2.439 1.00 83.12 126 GLU A N 1
ATOM 1017 C CA . GLU A 1 126 ? 7.971 -2.556 -3.846 1.00 83.12 126 GLU A CA 1
ATOM 1018 C C . GLU A 1 126 ? 8.650 -1.326 -4.457 1.00 83.12 126 GLU A C 1
ATOM 1020 O O . GLU A 1 126 ? 9.174 -1.391 -5.568 1.00 83.12 126 GLU A O 1
ATOM 1025 N N . PHE A 1 127 ? 8.704 -0.218 -3.717 1.00 82.75 127 PHE A N 1
ATOM 1026 C CA . PHE A 1 127 ? 9.381 0.995 -4.161 1.00 82.75 127 PHE A CA 1
ATOM 1027 C C . PHE A 1 127 ? 10.899 0.804 -4.326 1.00 82.75 127 PHE A C 1
ATOM 1029 O O . PHE A 1 127 ? 11.482 1.278 -5.301 1.00 82.75 127 PHE A O 1
ATOM 1036 N N . GLN A 1 128 ? 11.556 0.075 -3.421 1.00 86.50 128 GLN A N 1
ATOM 1037 C CA . GLN A 1 128 ? 12.979 -0.261 -3.554 1.00 86.50 128 GLN A CA 1
ATOM 1038 C C . GLN A 1 128 ? 13.260 -1.106 -4.805 1.00 86.50 128 GLN A C 1
ATOM 1040 O O . GLN A 1 128 ? 14.229 -0.833 -5.522 1.00 86.50 128 GLN A O 1
ATOM 1045 N N . ASP A 1 129 ? 12.400 -2.083 -5.103 1.00 85.81 129 ASP A N 1
ATOM 1046 C CA . ASP A 1 129 ? 12.511 -2.911 -6.309 1.00 85.81 129 ASP A CA 1
ATOM 1047 C C . ASP A 1 129 ? 12.403 -2.048 -7.580 1.00 85.81 129 ASP A C 1
ATOM 1049 O O . ASP A 1 129 ? 13.167 -2.217 -8.534 1.00 85.81 129 ASP A O 1
ATOM 1053 N N . VAL A 1 130 ? 11.497 -1.065 -7.571 1.00 83.94 130 VAL A N 1
ATOM 1054 C CA . VAL A 1 130 ? 11.297 -0.107 -8.670 1.00 83.94 130 VAL A CA 1
ATOM 1055 C C . VAL A 1 130 ? 12.534 0.749 -8.899 1.00 83.94 130 VAL A C 1
ATOM 1057 O O . VAL A 1 130 ? 13.003 0.852 -10.032 1.00 83.94 130 VAL A O 1
ATOM 1060 N N . VAL A 1 131 ? 13.069 1.357 -7.837 1.00 85.69 131 VAL A N 1
ATOM 1061 C CA . VAL A 1 131 ? 14.253 2.229 -7.913 1.00 85.69 131 VAL A CA 1
ATOM 1062 C C . VAL A 1 131 ? 15.469 1.444 -8.400 1.00 85.69 131 VAL A C 1
ATOM 1064 O O . VAL A 1 131 ? 16.221 1.923 -9.254 1.00 85.69 131 VAL A O 1
ATOM 1067 N N . THR A 1 132 ? 15.638 0.216 -7.904 1.00 88.56 132 THR A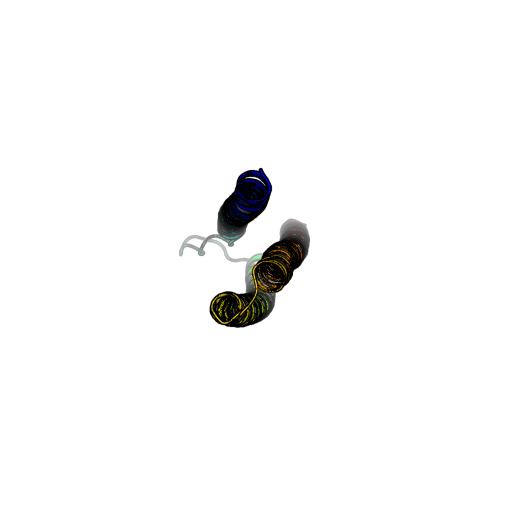 N 1
ATOM 1068 C CA . THR A 1 132 ? 16.704 -0.689 -8.350 1.00 88.56 132 THR A CA 1
ATOM 1069 C C . THR A 1 132 ? 16.569 -0.958 -9.842 1.00 88.56 132 THR A C 1
ATOM 1071 O O . THR A 1 132 ? 17.519 -0.747 -10.599 1.00 88.56 132 THR A O 1
ATOM 1074 N N . LYS A 1 133 ? 15.362 -1.322 -10.297 1.00 84.69 133 LYS A N 1
ATOM 1075 C CA . LYS A 1 133 ? 15.131 -1.626 -11.708 1.00 84.69 13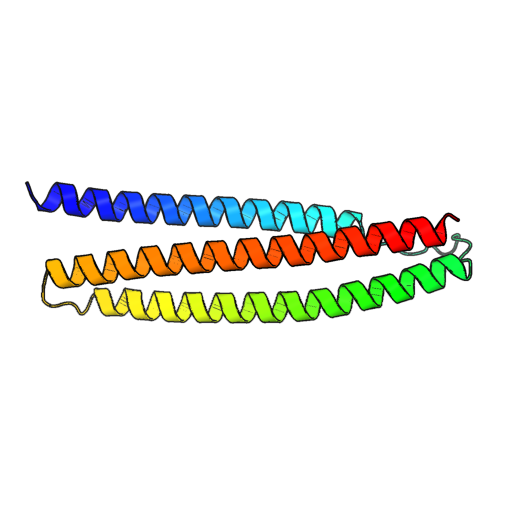3 LYS A CA 1
ATOM 1076 C C . LYS A 1 133 ? 15.330 -0.417 -12.611 1.00 84.69 133 LYS A C 1
ATOM 1078 O O . LYS A 1 133 ? 15.914 -0.541 -13.686 1.00 84.69 133 LYS A O 1
ATOM 1083 N N . TRP A 1 134 ? 14.865 0.748 -12.180 1.00 85.19 134 TRP A N 1
ATOM 1084 C CA . TRP A 1 134 ? 15.066 1.997 -12.902 1.00 85.19 134 TRP A CA 1
ATOM 1085 C C . TRP A 1 134 ? 16.556 2.297 -13.088 1.00 85.19 134 TRP A C 1
ATOM 1087 O O . TRP A 1 134 ? 17.004 2.553 -14.204 1.00 85.19 134 TRP A O 1
ATOM 1097 N N . THR A 1 135 ? 17.334 2.184 -12.010 1.00 85.88 135 THR A N 1
ATOM 1098 C CA . THR A 1 135 ? 18.780 2.451 -12.011 1.00 85.88 135 THR A CA 1
ATOM 1099 C C . THR A 1 135 ? 19.531 1.501 -12.947 1.00 85.88 135 THR A C 1
ATOM 1101 O O . THR A 1 135 ? 20.380 1.945 -13.725 1.00 85.88 135 THR A O 1
ATOM 1104 N N . GLU A 1 136 ? 19.190 0.206 -12.932 1.00 87.31 136 GLU A N 1
ATOM 1105 C CA . GLU A 1 136 ? 19.730 -0.780 -13.881 1.00 87.31 136 GLU A CA 1
ATOM 1106 C C . GLU A 1 136 ? 19.474 -0.365 -15.332 1.00 87.31 136 GLU A C 1
ATOM 1108 O O . GLU A 1 136 ? 20.393 -0.352 -16.153 1.00 87.31 136 GLU A O 1
ATOM 1113 N N . LEU A 1 137 ? 18.226 -0.009 -15.648 1.00 83.19 137 LEU A N 1
ATOM 1114 C CA . LEU A 1 137 ? 17.815 0.335 -17.005 1.00 83.19 137 LEU A CA 1
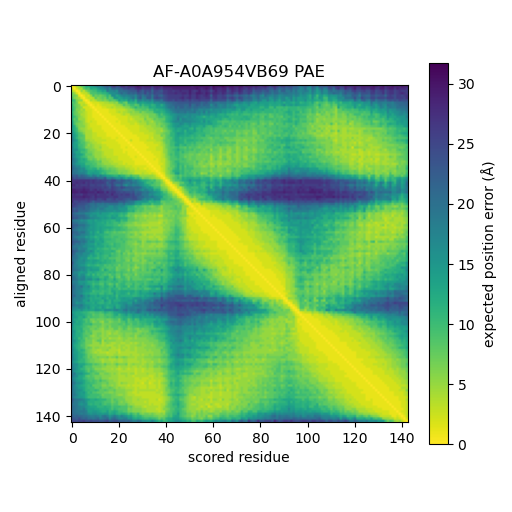ATOM 1115 C C . LEU A 1 137 ? 18.479 1.635 -17.487 1.00 83.19 137 LEU A C 1
ATOM 1117 O O . LEU A 1 137 ? 18.924 1.702 -18.632 1.00 83.19 137 LEU A O 1
ATOM 1121 N N . VAL A 1 138 ? 18.606 2.649 -16.622 1.00 82.38 138 VAL A N 1
ATOM 1122 C CA . VAL A 1 138 ? 19.313 3.902 -16.949 1.00 82.38 138 VAL A CA 1
ATOM 1123 C C . VAL A 1 138 ? 20.792 3.635 -17.226 1.00 82.38 138 VAL A C 1
ATOM 1125 O O . VAL A 1 138 ? 21.344 4.157 -18.197 1.00 82.38 138 VAL A O 1
ATOM 1128 N N . THR A 1 139 ? 21.427 2.780 -16.425 1.00 83.44 139 THR A N 1
ATOM 1129 C CA . THR A 1 139 ? 22.835 2.398 -16.616 1.00 83.44 139 THR A CA 1
ATOM 1130 C C . THR A 1 139 ? 23.030 1.685 -17.958 1.00 83.44 139 THR A C 1
ATOM 1132 O O . THR A 1 139 ? 23.921 2.035 -18.728 1.00 83.44 139 THR A O 1
ATOM 1135 N N . GLN A 1 140 ? 22.151 0.738 -18.299 1.00 80.06 140 GLN A N 1
ATOM 1136 C CA . GLN A 1 140 ? 22.195 0.027 -19.585 1.00 80.06 140 GLN A CA 1
ATOM 1137 C C . GLN A 1 140 ? 21.953 0.942 -20.793 1.00 80.06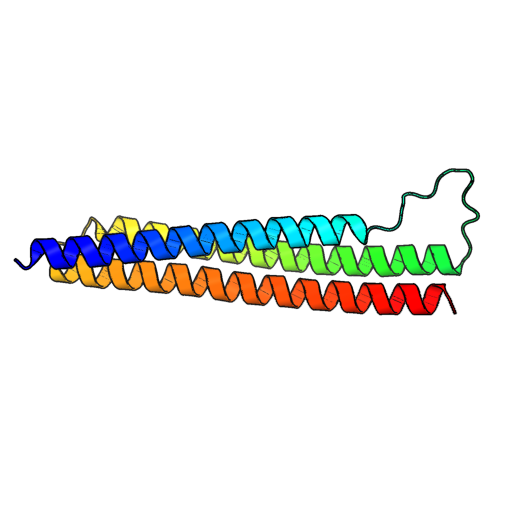 140 GLN A C 1
ATOM 1139 O O . GLN A 1 140 ? 22.518 0.711 -21.857 1.00 80.06 140 GLN A O 1
ATOM 1144 N N . ALA A 1 141 ? 21.116 1.971 -20.649 1.00 71.50 141 ALA A N 1
ATOM 1145 C CA . ALA A 1 141 ? 20.822 2.907 -21.732 1.00 71.50 141 ALA A CA 1
ATOM 1146 C C . ALA A 1 141 ? 21.949 3.929 -21.977 1.00 71.50 141 ALA A C 1
ATOM 1148 O O . ALA A 1 141 ? 22.059 4.458 -23.084 1.00 71.50 141 ALA A O 1
ATOM 1149 N N . THR A 1 142 ? 22.767 4.214 -20.956 1.00 66.81 142 THR A N 1
ATOM 1150 C CA . THR A 1 142 ? 23.870 5.195 -20.998 1.00 66.81 142 THR A CA 1
ATOM 1151 C C . THR A 1 142 ? 25.240 4.587 -21.311 1.00 66.81 142 THR A C 1
ATOM 1153 O O . THR A 1 142 ? 26.163 5.335 -21.632 1.00 66.81 142 THR A O 1
ATOM 1156 N N . THR A 1 143 ? 25.357 3.256 -21.273 1.00 58.16 143 THR A N 1
ATOM 1157 C CA . THR A 1 143 ? 26.540 2.485 -21.701 1.00 58.16 143 THR A CA 1
ATOM 1158 C C . THR A 1 143 ? 26.348 1.981 -23.132 1.00 58.16 143 THR A C 1
ATOM 1160 O O . THR A 1 143 ? 27.298 2.001 -23.941 1.00 58.16 143 THR A O 1
#

Radius of gyration: 22.34 Å; Cα contacts (8 Å, |Δi|>4): 55; chains: 1; bounding box: 49×24×72 Å

Mean predicted aligned error: 10.15 Å

Sequence (143 aa):
MTTDTASKVVEEAFQNINKAAEAGLKMQQEMLRQWTSMWPAIPTPQTVVTDKVRDFQKQWSNAVSDISRKHRDVIDRQYQAAVESLDAALRVGESTTPEEYRRRFEQLCRKTLECMRESTETQLKEFQDVVTKWTELVTQATT

Foldseek 3Di:
DVVVVLVVVLVVLVVVLVVLVVVLVVLVVVLVVVVVVLQDPDDDPPDPDDPLNVVLNVQLVVLVVVLVVVLVVLVVVLVVLVVVLVVLLVCLVVDPDPVSSSVSSVVSSVSSSVSSVVSSVVVVVSSVVSVVSSVVSVVSSVD

Nearest PDB structures (foldseek):
  5mx5-assembly1_B  TM=2.844E-01  e=8.770E-01  Mus musculus
  6dfk-assembly2_J  TM=3.337E-01  e=1.897E+00  Plasmodium falciparum 3D7

Solvent-accessible surface area (backbone atoms only — not comparable to full-atom values): 7950 Å² total; per-residue (Å²): 120,70,64,63,58,53,50,50,55,53,51,52,48,51,53,50,50,50,53,49,51,53,52,50,49,53,49,52,53,51,51,48,54,54,52,62,69,68,51,79,75,82,81,51,98,84,54,85,78,45,71,56,56,52,51,42,52,52,54,49,52,52,51,51,51,55,49,50,52,52,52,49,56,52,48,52,52,49,53,50,54,50,50,56,44,49,55,55,49,59,55,32,76,70,46,93,42,72,67,56,28,50,54,46,49,52,51,42,52,50,52,54,50,51,52,53,48,56,51,50,56,49,53,51,49,55,49,51,54,48,55,51,51,51,52,54,46,53,52,63,60,75,106

pLDDT: mean 75.01, std 8.53, range [46.19, 88.56]